Protein AF-A0A6M3LDW4-F1 (afdb_monomer_lite)

Secondary structure (DSSP, 8-state):
--EEE-TTT-BTTEEEEEETTSSEEEEEETTS-EEEEEE-SS-TTS--SS--EEEEEEESSHHHHHHHHHHHHHHHHHHHGGGS--

Foldseek 3Di:
DDKDWPPVPDDPFWTWIADPFQQWIWIQGNQQKIKIWGFPPDGPDDPPPDGPTDDIDIDHPNVVVVVVVVVVLVVCCVPCPPNDDD

Sequence (86 aa):
MNWIINKEKTQDHWLEIEDEDGWYLAVVKWDGCVNFNRLHNVPLPVTNDHPQLVDYIHYCDLDEEIER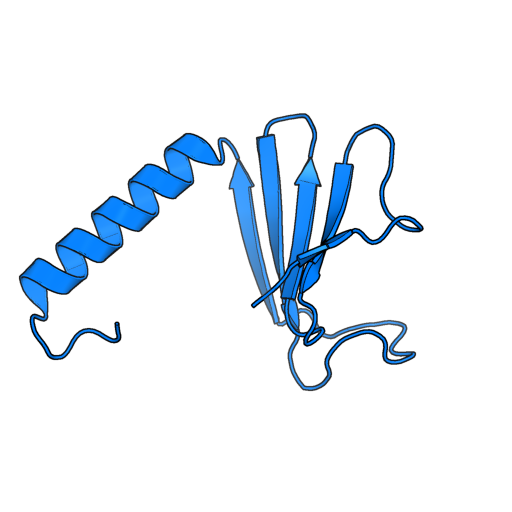LQLLRAKAKEFFGDDWPS

Radius of gyration: 15.38 Å; chains: 1; bounding box: 30×29×42 Å

Organism: NCBI:txid1070528

pLDDT: mean 86.64, std 11.84, range [49.16, 97.25]

Structure (mmCIF, N/CA/C/O backbone):
data_AF-A0A6M3LDW4-F1
#
_entry.id   AF-A0A6M3LDW4-F1
#
loop_
_atom_site.group_PDB
_atom_site.id
_atom_site.type_symbol
_atom_site.label_atom_id
_atom_site.label_alt_id
_atom_site.label_comp_id
_atom_site.label_asym_id
_atom_site.label_entity_id
_atom_site.label_seq_id
_atom_site.pdbx_PDB_ins_code
_atom_site.Cartn_x
_atom_site.Cartn_y
_atom_site.Cartn_z
_atom_site.occupancy
_atom_site.B_iso_or_equiv
_atom_site.auth_seq_id
_atom_site.auth_comp_id
_atom_site.auth_asym_id
_atom_site.auth_atom_id
_atom_site.pdbx_PDB_model_num
ATOM 1 N N . MET A 1 1 ? 5.842 -10.514 4.460 1.00 69.69 1 MET A N 1
ATOM 2 C CA . MET A 1 1 ? 5.371 -9.532 3.470 1.00 69.69 1 MET A CA 1
ATOM 3 C C . MET A 1 1 ? 6.437 -8.466 3.346 1.00 69.69 1 MET A C 1
ATOM 5 O O . MET A 1 1 ? 6.797 -7.870 4.357 1.00 69.69 1 MET A O 1
ATOM 9 N N . ASN A 1 2 ? 6.993 -8.320 2.149 1.00 88.75 2 ASN A N 1
ATOM 10 C CA . ASN A 1 2 ? 8.056 -7.376 1.833 1.00 88.75 2 ASN A CA 1
ATOM 11 C C . ASN A 1 2 ? 7.630 -6.550 0.612 1.00 88.75 2 ASN A C 1
ATOM 13 O O . ASN A 1 2 ? 6.914 -7.065 -0.245 1.00 88.75 2 ASN A O 1
ATOM 17 N N . TRP A 1 3 ? 8.056 -5.290 0.555 1.00 92.81 3 TRP A N 1
ATOM 18 C CA . TRP A 1 3 ? 7.756 -4.373 -0.546 1.00 92.81 3 TRP A CA 1
ATOM 19 C C . TRP A 1 3 ? 9.001 -4.164 -1.406 1.00 92.81 3 TRP A C 1
ATOM 21 O O . TRP A 1 3 ? 10.102 -3.968 -0.888 1.00 92.81 3 TRP A O 1
ATOM 31 N N . ILE A 1 4 ? 8.819 -4.184 -2.722 1.00 93.88 4 ILE A N 1
ATOM 32 C CA . ILE A 1 4 ? 9.868 -4.050 -3.728 1.00 93.88 4 ILE A CA 1
ATOM 33 C C . ILE A 1 4 ? 9.582 -2.797 -4.553 1.00 93.88 4 ILE A C 1
ATOM 35 O O . ILE A 1 4 ? 8.493 -2.621 -5.090 1.00 93.88 4 ILE A O 1
ATOM 39 N N . ILE A 1 5 ? 10.573 -1.913 -4.669 1.00 94.75 5 ILE A N 1
ATOM 40 C CA . ILE A 1 5 ? 10.454 -0.704 -5.491 1.00 94.75 5 ILE A CA 1
ATOM 41 C C . ILE A 1 5 ? 10.553 -1.081 -6.970 1.00 94.75 5 ILE A C 1
ATOM 43 O O . ILE A 1 5 ? 11.589 -1.593 -7.411 1.00 94.75 5 ILE A O 1
ATOM 47 N N . ASN A 1 6 ? 9.530 -0.736 -7.750 1.00 91.25 6 ASN A N 1
ATOM 48 C CA . ASN A 1 6 ? 9.578 -0.813 -9.201 1.00 91.25 6 ASN A CA 1
ATOM 49 C C . ASN A 1 6 ? 10.321 0.416 -9.756 1.00 91.25 6 ASN A C 1
ATOM 51 O O . ASN A 1 6 ? 9.745 1.483 -9.991 1.00 91.25 6 ASN A O 1
ATOM 55 N N . LYS A 1 7 ? 11.638 0.272 -9.949 1.00 90.88 7 LYS A N 1
ATOM 56 C CA . LYS A 1 7 ? 12.518 1.356 -10.421 1.00 90.88 7 LYS A CA 1
ATOM 57 C C . LYS A 1 7 ? 12.208 1.829 -11.842 1.00 90.88 7 LYS A C 1
ATOM 59 O O . LYS A 1 7 ? 12.573 2.948 -12.174 1.00 90.88 7 LYS A O 1
ATOM 64 N N . GLU A 1 8 ? 11.579 0.995 -12.668 1.00 89.44 8 GLU A N 1
ATOM 65 C CA . GLU A 1 8 ? 11.263 1.335 -14.061 1.00 89.44 8 GLU A CA 1
ATOM 66 C C . GLU A 1 8 ? 10.039 2.250 -14.169 1.00 89.44 8 GLU A C 1
ATOM 68 O O . GLU A 1 8 ? 9.956 3.061 -15.089 1.00 89.44 8 GLU A O 1
ATOM 73 N N . LYS A 1 9 ? 9.100 2.138 -13.222 1.00 87.94 9 LYS A N 1
ATOM 74 C CA . LYS A 1 9 ? 7.849 2.913 -13.215 1.00 87.94 9 LYS A CA 1
ATOM 75 C C . LYS A 1 9 ? 7.814 4.056 -12.199 1.00 87.94 9 LYS A C 1
ATOM 77 O O . LYS A 1 9 ? 6.973 4.953 -12.296 1.00 87.94 9 LYS A O 1
ATOM 82 N N . THR A 1 10 ? 8.739 4.045 -11.244 1.00 92.94 10 THR A N 1
ATOM 83 C CA . THR A 1 10 ? 8.986 5.166 -10.328 1.00 92.94 10 THR A CA 1
ATOM 84 C C . THR A 1 10 ? 9.421 6.412 -11.110 1.00 92.94 10 THR A C 1
ATOM 86 O O . THR A 1 10 ? 10.203 6.317 -12.053 1.00 92.94 10 THR A O 1
ATOM 89 N N . GLN A 1 11 ? 8.921 7.586 -10.715 1.00 92.81 11 GLN A N 1
ATOM 90 C CA . GLN A 1 11 ? 9.245 8.886 -11.319 1.00 92.81 11 GLN A CA 1
ATOM 91 C C . GLN A 1 11 ? 9.599 9.918 -10.236 1.00 92.81 11 GLN A C 1
ATOM 93 O O . GLN A 1 11 ? 9.435 9.658 -9.047 1.00 92.81 11 GLN A O 1
ATOM 98 N N . ASP A 1 12 ? 10.036 11.117 -10.633 1.00 91.50 12 ASP A N 1
ATOM 99 C CA . ASP A 1 12 ? 10.471 12.188 -9.715 1.00 91.50 12 ASP A CA 1
ATOM 100 C C . ASP A 1 12 ? 9.441 12.534 -8.621 1.00 91.50 12 ASP A C 1
ATOM 102 O O . ASP A 1 12 ? 9.801 12.953 -7.522 1.00 91.50 12 ASP A O 1
ATOM 106 N N . HIS A 1 13 ? 8.152 12.350 -8.917 1.00 93.62 13 HIS A N 1
ATOM 107 C CA . HIS A 1 13 ? 7.035 12.745 -8.058 1.00 93.62 13 HIS A CA 1
ATOM 108 C C . HIS A 1 13 ? 6.194 11.572 -7.537 1.00 93.62 13 HIS A C 1
ATOM 110 O O . HIS A 1 13 ? 5.201 11.798 -6.840 1.00 93.62 13 HIS A O 1
ATOM 116 N N . TRP A 1 14 ? 6.560 10.327 -7.844 1.00 95.19 14 TRP A N 1
ATOM 117 C CA . TRP A 1 14 ? 5.888 9.163 -7.274 1.00 95.19 14 TRP A CA 1
ATOM 118 C C . TRP A 1 14 ? 6.787 7.930 -7.208 1.00 95.19 14 TRP A C 1
ATOM 120 O O . TRP A 1 14 ? 7.620 7.687 -8.075 1.00 95.19 14 TRP A O 1
ATOM 130 N N . LEU A 1 15 ? 6.544 7.106 -6.198 1.00 95.31 15 LEU A N 1
ATOM 131 C CA . LEU A 1 15 ? 7.174 5.820 -5.959 1.00 95.31 15 LEU A CA 1
ATOM 132 C C . LEU A 1 15 ? 6.176 4.706 -6.276 1.00 95.31 15 LEU A C 1
ATOM 134 O O . LEU A 1 15 ? 5.123 4.642 -5.645 1.00 95.31 15 LEU A O 1
ATOM 138 N N . GLU A 1 16 ? 6.513 3.825 -7.218 1.00 94.50 16 GLU A N 1
ATOM 139 C CA . GLU A 1 16 ? 5.740 2.605 -7.471 1.00 94.50 16 GLU A CA 1
ATOM 140 C C . GLU A 1 16 ? 6.387 1.435 -6.721 1.00 94.50 16 GLU A C 1
ATOM 142 O O . GLU A 1 16 ? 7.576 1.153 -6.899 1.00 94.50 16 GLU A O 1
ATOM 147 N N . ILE A 1 17 ? 5.618 0.785 -5.846 1.00 94.25 17 ILE A N 1
ATOM 148 C CA . ILE A 1 17 ? 6.053 -0.354 -5.034 1.00 94.25 17 ILE A CA 1
ATOM 149 C C . ILE A 1 17 ? 5.077 -1.517 -5.175 1.00 94.25 17 ILE A C 1
ATOM 151 O O . ILE A 1 17 ? 3.865 -1.336 -5.131 1.00 94.25 17 ILE A O 1
ATOM 155 N N . GLU A 1 18 ? 5.614 -2.718 -5.301 1.00 92.88 18 GLU A N 1
ATOM 156 C CA . GLU A 1 18 ? 4.869 -3.969 -5.444 1.00 92.88 18 GLU A CA 1
ATOM 157 C C . GLU A 1 18 ? 5.204 -4.869 -4.255 1.00 92.88 18 GLU A C 1
ATOM 159 O O . GLU A 1 18 ? 6.312 -4.795 -3.714 1.00 92.88 18 GLU A O 1
ATOM 164 N N . ASP A 1 19 ? 4.268 -5.693 -3.799 1.00 91.88 19 ASP A N 1
ATOM 165 C CA . ASP A 1 19 ? 4.618 -6.732 -2.837 1.00 91.88 19 ASP A CA 1
ATOM 166 C C . ASP A 1 19 ? 5.395 -7.858 -3.531 1.00 91.88 19 ASP A C 1
ATOM 168 O O . ASP A 1 19 ? 5.278 -8.092 -4.732 1.00 91.88 19 ASP A O 1
ATOM 172 N N . GLU A 1 20 ? 6.213 -8.571 -2.763 1.00 90.12 20 GLU A N 1
ATOM 173 C CA . GLU A 1 20 ? 7.024 -9.682 -3.281 1.00 90.12 20 GLU A CA 1
ATOM 174 C C . GLU A 1 20 ? 6.185 -10.795 -3.934 1.00 90.12 20 GLU A C 1
ATOM 176 O O . GLU A 1 20 ? 6.651 -11.455 -4.862 1.00 90.12 20 GLU A O 1
ATOM 181 N N . ASP A 1 21 ? 4.940 -10.965 -3.484 1.00 88.81 21 ASP A N 1
ATOM 182 C CA . ASP A 1 21 ? 4.012 -11.967 -4.007 1.00 88.81 21 ASP A CA 1
ATOM 183 C C . ASP A 1 21 ? 3.235 -11.477 -5.252 1.00 88.81 21 ASP A C 1
ATOM 185 O O . ASP A 1 21 ? 2.515 -12.263 -5.872 1.00 88.81 21 ASP A O 1
ATOM 189 N N . GLY A 1 22 ? 3.371 -10.197 -5.626 1.00 87.94 22 GLY A N 1
ATOM 190 C CA . GLY A 1 22 ? 2.788 -9.575 -6.817 1.00 87.94 22 GLY A CA 1
ATOM 191 C C . GLY A 1 22 ? 1.274 -9.334 -6.772 1.00 87.94 22 GLY A C 1
ATOM 192 O O . GLY A 1 22 ? 0.670 -9.052 -7.808 1.00 87.94 22 GLY A O 1
ATOM 193 N N . TRP A 1 23 ? 0.625 -9.463 -5.617 1.00 89.44 23 TRP A N 1
ATOM 194 C CA . TRP A 1 23 ? -0.823 -9.280 -5.457 1.00 89.44 23 TRP A CA 1
ATOM 195 C C . TRP A 1 23 ? -1.236 -7.855 -5.107 1.00 89.44 23 TRP A C 1
ATOM 197 O O . TRP A 1 23 ? -2.410 -7.502 -5.261 1.00 89.44 23 TRP A O 1
ATOM 207 N N . TYR A 1 24 ? -0.295 -7.041 -4.646 1.00 91.50 24 TYR A N 1
ATOM 208 C CA . TYR A 1 24 ? -0.523 -5.676 -4.223 1.00 91.50 24 TYR A CA 1
ATOM 209 C C . TYR A 1 24 ? 0.464 -4.731 -4.892 1.00 91.50 24 TYR A C 1
ATOM 211 O O . TYR A 1 24 ? 1.652 -5.005 -5.038 1.00 91.50 24 TYR A O 1
ATOM 219 N N . LEU A 1 25 ? -0.050 -3.565 -5.254 1.00 91.69 25 LEU A N 1
ATOM 220 C CA . LEU A 1 25 ? 0.720 -2.479 -5.830 1.00 91.69 25 LEU A CA 1
ATOM 221 C C . LEU A 1 25 ? 0.303 -1.181 -5.155 1.00 91.69 25 LEU A C 1
ATOM 223 O O . LEU A 1 25 ? -0.889 -0.892 -5.054 1.00 91.69 25 LEU A O 1
ATOM 227 N N . ALA A 1 26 ? 1.266 -0.362 -4.756 1.00 93.06 26 ALA A N 1
ATOM 228 C CA . ALA A 1 26 ? 1.006 0.987 -4.296 1.00 93.06 26 ALA A CA 1
ATOM 229 C C . ALA A 1 26 ? 1.793 2.016 -5.108 1.00 93.06 26 ALA A C 1
ATOM 231 O O . ALA A 1 26 ? 2.965 1.822 -5.424 1.00 93.06 26 ALA A O 1
ATOM 232 N N . VAL A 1 27 ? 1.144 3.139 -5.409 1.00 94.31 27 VAL A N 1
ATOM 233 C CA . VAL A 1 27 ? 1.816 4.344 -5.903 1.00 94.31 27 VAL A CA 1
ATOM 234 C C . VAL A 1 27 ? 1.746 5.395 -4.809 1.00 94.31 27 VAL A C 1
ATOM 236 O O . VAL A 1 27 ? 0.660 5.879 -4.492 1.00 94.31 27 VAL A O 1
ATOM 239 N N . VAL A 1 28 ? 2.898 5.735 -4.238 1.00 94.31 28 VAL A N 1
ATOM 240 C CA . VAL A 1 28 ? 3.050 6.774 -3.214 1.00 94.31 28 VAL A CA 1
ATO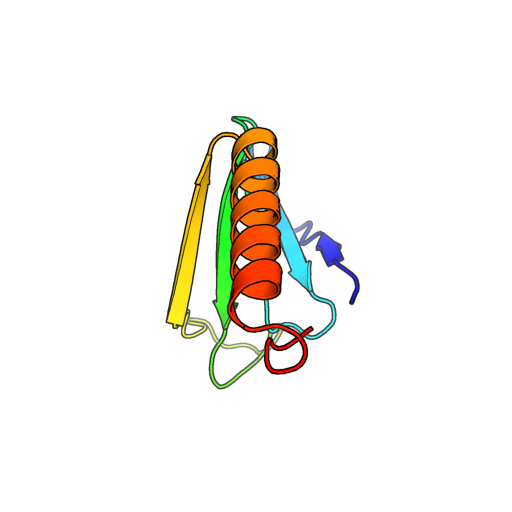M 241 C C . VAL A 1 28 ? 3.522 8.051 -3.893 1.00 94.31 28 VAL A C 1
ATOM 243 O O . VAL A 1 28 ? 4.589 8.079 -4.498 1.00 94.31 28 VAL A O 1
ATOM 246 N N . LYS A 1 29 ? 2.730 9.113 -3.824 1.00 93.88 29 LYS A N 1
ATOM 247 C CA . LYS A 1 29 ? 3.032 10.405 -4.439 1.00 93.88 29 LYS A CA 1
ATOM 248 C C . LYS A 1 29 ? 3.723 11.335 -3.444 1.00 93.88 29 LYS A C 1
ATOM 250 O O . LYS A 1 29 ? 3.530 11.234 -2.235 1.00 93.88 29 LYS A O 1
ATOM 255 N N . TRP A 1 30 ? 4.517 12.267 -3.966 1.00 92.75 30 TRP A N 1
ATOM 256 C CA . TRP A 1 30 ? 5.268 13.249 -3.171 1.00 92.75 30 TRP A CA 1
ATOM 257 C C . TRP A 1 30 ? 4.389 14.171 -2.307 1.00 92.75 30 TRP A C 1
ATOM 259 O O . TRP A 1 30 ? 4.873 14.737 -1.331 1.00 92.75 30 TRP A O 1
ATOM 269 N N . ASP A 1 31 ? 3.115 14.322 -2.667 1.00 89.88 31 ASP A N 1
ATOM 270 C CA . ASP A 1 31 ? 2.114 15.123 -1.959 1.00 89.88 31 ASP A CA 1
ATOM 271 C C . ASP A 1 31 ? 1.442 14.366 -0.796 1.00 89.88 31 ASP A C 1
ATOM 273 O O . ASP A 1 31 ? 0.501 14.872 -0.190 1.00 89.88 31 ASP A O 1
ATOM 277 N N . GLY A 1 32 ? 1.924 13.162 -0.467 1.00 86.94 32 GLY A N 1
ATOM 278 C CA . GLY A 1 32 ? 1.396 12.341 0.624 1.00 86.94 32 GLY A CA 1
ATOM 279 C C . GLY A 1 32 ? 0.171 11.510 0.242 1.00 86.94 32 GLY A C 1
ATOM 280 O O . GLY A 1 32 ? -0.405 10.852 1.109 1.00 86.94 32 GLY A O 1
ATOM 281 N N . CYS A 1 33 ? -0.232 11.511 -1.032 1.00 92.69 33 CYS A N 1
ATOM 282 C CA . CYS A 1 33 ? -1.306 10.654 -1.513 1.00 92.69 33 CYS A CA 1
ATOM 283 C C . CYS A 1 33 ? -0.807 9.259 -1.912 1.00 92.69 33 CYS A C 1
ATOM 285 O O . CYS A 1 33 ? 0.257 9.094 -2.508 1.00 92.69 33 CYS A O 1
ATOM 287 N N . VAL A 1 34 ? -1.620 8.243 -1.638 1.00 94.81 34 VAL A N 1
ATOM 288 C CA . VAL A 1 34 ? -1.359 6.840 -1.949 1.00 94.81 34 VAL A CA 1
ATOM 289 C C . VAL A 1 34 ? -2.506 6.269 -2.768 1.00 94.81 34 VAL A C 1
ATOM 291 O O . VAL A 1 34 ? -3.681 6.423 -2.443 1.00 94.81 34 VAL A O 1
ATOM 294 N N . ASN A 1 35 ? -2.143 5.576 -3.839 1.00 93.25 35 ASN A N 1
ATOM 295 C CA . ASN A 1 35 ? -3.027 4.697 -4.585 1.00 93.25 35 ASN A CA 1
ATOM 296 C C . ASN A 1 35 ? -2.672 3.260 -4.221 1.00 93.25 35 ASN A C 1
ATOM 298 O O . ASN A 1 35 ? -1.638 2.779 -4.675 1.00 93.25 35 ASN A O 1
ATOM 302 N N . PHE A 1 36 ? -3.497 2.592 -3.422 1.00 92.81 36 PHE A N 1
ATOM 303 C CA . PHE A 1 36 ? -3.303 1.195 -3.047 1.00 92.81 36 PHE A CA 1
ATOM 304 C C . PHE A 1 36 ? -4.203 0.299 -3.893 1.00 92.81 36 PHE A C 1
ATOM 306 O O . PHE A 1 36 ? -5.417 0.495 -3.942 1.00 92.81 36 PHE A O 1
ATOM 313 N N . ASN A 1 37 ? -3.607 -0.677 -4.565 1.00 89.94 37 ASN A N 1
ATOM 314 C CA . ASN A 1 37 ? -4.279 -1.559 -5.501 1.00 89.94 37 ASN A CA 1
ATOM 315 C C . ASN A 1 37 ? -4.089 -3.016 -5.096 1.00 89.94 37 ASN A C 1
ATOM 317 O O . ASN A 1 37 ? -2.978 -3.437 -4.768 1.00 89.94 37 ASN A O 1
ATOM 321 N N . ARG A 1 38 ? -5.162 -3.796 -5.213 1.00 88.88 38 ARG A N 1
ATOM 322 C CA . ARG A 1 38 ? -5.125 -5.254 -5.116 1.00 88.88 38 ARG A CA 1
ATOM 323 C C . ARG A 1 38 ? -5.474 -5.871 -6.465 1.00 88.88 38 ARG A C 1
ATOM 325 O O . ARG A 1 38 ? -6.508 -5.557 -7.063 1.00 88.88 38 ARG A O 1
ATOM 332 N N . LEU A 1 39 ? -4.616 -6.772 -6.926 1.00 84.12 39 LEU A N 1
ATOM 333 C CA . LEU A 1 39 ? -4.845 -7.554 -8.131 1.00 84.12 39 LEU A CA 1
ATOM 334 C C . LEU A 1 39 ? -5.785 -8.727 -7.843 1.00 84.12 39 LEU A C 1
ATOM 336 O O . LEU A 1 39 ? -5.788 -9.306 -6.754 1.00 84.12 39 LEU A O 1
ATOM 340 N N . HIS A 1 40 ? -6.564 -9.105 -8.852 1.00 74.38 40 HIS A N 1
ATOM 341 C CA . HIS A 1 40 ? -7.411 -10.292 -8.821 1.00 74.38 40 HIS A CA 1
ATOM 342 C C . HIS A 1 40 ? -6.997 -11.277 -9.921 1.00 74.38 40 HIS A C 1
ATOM 344 O O . HIS A 1 40 ? -6.521 -10.881 -10.985 1.00 74.38 40 HIS A O 1
ATOM 350 N N . ASN A 1 41 ? -7.212 -12.572 -9.673 1.00 77.50 41 ASN A N 1
ATOM 351 C CA . ASN A 1 41 ? -6.871 -13.718 -10.530 1.00 77.50 41 ASN A CA 1
ATOM 352 C C . ASN A 1 41 ? -5.373 -13.998 -10.749 1.00 77.50 41 ASN A C 1
ATOM 354 O O . ASN A 1 41 ? -4.991 -15.167 -10.725 1.00 77.50 41 ASN A O 1
ATOM 358 N N . VAL A 1 42 ? -4.541 -12.982 -11.002 1.00 76.88 42 VAL A N 1
ATOM 359 C CA . VAL A 1 42 ? -3.141 -13.163 -11.429 1.00 76.88 42 VAL A CA 1
ATOM 360 C C . VAL A 1 42 ? -2.224 -12.122 -10.763 1.00 76.88 42 VAL A C 1
ATOM 362 O O . VAL A 1 42 ? -2.527 -10.932 -10.879 1.00 76.88 42 VAL A O 1
ATOM 365 N N . PRO A 1 43 ? -1.112 -12.530 -10.115 1.00 80.00 43 PRO A N 1
ATOM 366 C CA . PRO A 1 43 ? -0.130 -11.605 -9.551 1.00 80.00 43 PRO A CA 1
ATOM 367 C C . PRO A 1 43 ? 0.827 -11.041 -10.618 1.00 80.00 43 PRO A C 1
ATOM 369 O O . PRO A 1 43 ? 0.963 -11.585 -11.714 1.00 80.00 43 PRO A O 1
ATOM 372 N N . LEU A 1 44 ? 1.529 -9.956 -10.299 1.00 75.62 44 LEU A N 1
ATOM 373 C CA . LEU A 1 44 ? 2.707 -9.476 -11.028 1.00 75.62 44 LEU A CA 1
ATOM 374 C C . LEU A 1 44 ? 3.898 -10.446 -10.834 1.00 75.62 44 LEU A C 1
ATOM 376 O O . LEU A 1 44 ? 3.927 -11.173 -9.843 1.00 75.62 44 LEU A O 1
ATOM 380 N N . PRO A 1 45 ? 4.894 -10.498 -11.743 1.00 64.19 45 PRO A N 1
ATOM 381 C CA . PRO A 1 45 ? 5.032 -9.781 -13.007 1.00 64.19 45 PRO A CA 1
ATOM 382 C C . PRO A 1 45 ? 4.642 -10.695 -14.180 1.00 64.19 45 PRO A C 1
ATOM 384 O O . PRO A 1 45 ? 5.483 -11.140 -14.960 1.00 64.19 45 PRO A O 1
ATOM 387 N N . VAL A 1 46 ? 3.365 -11.050 -14.311 1.00 56.62 46 VAL A N 1
ATOM 388 C CA . VAL A 1 46 ? 2.907 -11.744 -15.523 1.00 56.62 46 VAL A CA 1
ATOM 389 C C . VAL A 1 46 ? 2.755 -10.699 -16.632 1.00 56.62 46 VAL A C 1
ATOM 391 O O . VAL A 1 46 ? 2.388 -9.562 -16.348 1.00 56.62 46 VAL A O 1
ATOM 394 N N . THR A 1 47 ? 3.020 -11.077 -17.888 1.00 54.94 47 THR A N 1
ATOM 395 C CA . THR A 1 47 ? 2.862 -10.294 -19.139 1.00 54.94 47 THR A CA 1
ATOM 396 C C . THR A 1 47 ? 1.414 -9.861 -19.417 1.00 54.94 47 THR A C 1
ATOM 398 O O . THR A 1 47 ? 0.956 -9.833 -20.557 1.00 54.94 47 THR A O 1
ATOM 401 N 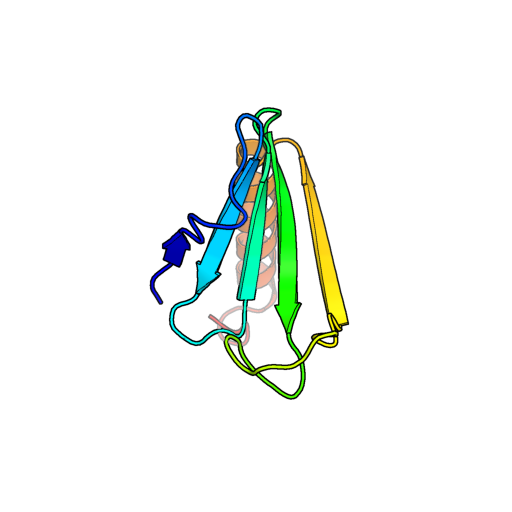N . ASN A 1 48 ? 0.630 -9.653 -18.371 1.00 49.16 48 ASN A N 1
ATOM 402 C CA . ASN A 1 48 ? -0.713 -9.165 -18.454 1.00 49.16 48 ASN A CA 1
ATOM 403 C C . ASN A 1 48 ? -0.613 -7.662 -18.704 1.00 49.16 48 ASN A C 1
ATOM 405 O O . ASN A 1 48 ? -0.400 -6.889 -17.776 1.00 49.16 48 ASN A O 1
ATOM 409 N N . ASP A 1 49 ? -0.760 -7.260 -19.965 1.00 53.59 49 ASP A N 1
ATOM 410 C CA . ASP A 1 49 ? -0.795 -5.848 -20.361 1.00 53.59 49 ASP A CA 1
ATOM 411 C C . ASP A 1 49 ? -1.918 -5.075 -19.631 1.00 53.59 49 ASP A C 1
ATOM 413 O O . ASP A 1 49 ? -1.893 -3.845 -19.555 1.00 53.59 49 ASP A O 1
ATOM 417 N N . HIS A 1 50 ? -2.888 -5.798 -19.047 1.00 57.41 50 HIS A N 1
ATOM 418 C CA . HIS A 1 50 ? -4.028 -5.261 -18.309 1.00 57.41 50 HIS A CA 1
ATOM 419 C C . HIS A 1 50 ? -4.329 -6.082 -17.035 1.00 57.41 50 HIS A C 1
ATOM 421 O O . HIS A 1 50 ? -5.300 -6.850 -17.012 1.00 57.41 50 HIS A O 1
ATOM 427 N N . PRO A 1 51 ? -3.537 -5.948 -15.948 1.00 63.12 51 PRO A N 1
ATOM 428 C CA . PRO A 1 51 ? -3.897 -6.543 -14.665 1.00 63.12 51 PRO A CA 1
ATOM 429 C C . PRO A 1 51 ? -5.293 -6.059 -14.263 1.00 63.12 51 PRO A C 1
ATOM 431 O O . PRO A 1 51 ? -5.571 -4.859 -14.260 1.00 63.12 51 PRO A O 1
ATOM 434 N N . GLN A 1 52 ? -6.195 -6.994 -13.961 1.00 63.94 52 GLN A N 1
ATOM 435 C CA . GLN A 1 52 ? -7.533 -6.646 -13.494 1.00 63.94 52 GLN A CA 1
ATOM 436 C C . GLN A 1 52 ? -7.418 -6.148 -12.053 1.00 63.94 52 GLN A C 1
ATOM 438 O O . GLN A 1 52 ? -7.388 -6.932 -11.104 1.00 63.94 52 GLN A O 1
ATOM 443 N N . LEU A 1 53 ? -7.300 -4.828 -11.921 1.00 63.66 53 LEU A N 1
ATOM 444 C CA . LEU A 1 53 ? -7.423 -4.112 -10.661 1.00 63.66 53 LEU A CA 1
ATOM 445 C C . LEU A 1 53 ? -8.887 -4.188 -10.236 1.00 63.66 53 LEU A C 1
ATOM 447 O O . LEU A 1 53 ? -9.761 -3.693 -10.949 1.00 63.66 53 LEU A O 1
ATOM 451 N N . VAL A 1 54 ? -9.158 -4.856 -9.119 1.00 65.94 54 VAL A N 1
ATOM 452 C CA . VAL A 1 54 ? -10.532 -5.009 -8.617 1.00 65.94 54 VAL A CA 1
ATOM 453 C C . VAL A 1 54 ? -10.778 -4.072 -7.449 1.00 65.94 54 VAL A C 1
ATOM 455 O O . VAL A 1 54 ? -11.807 -3.401 -7.429 1.00 65.94 54 VAL A O 1
ATOM 458 N N . ASP A 1 55 ? -9.801 -3.949 -6.550 1.00 75.25 55 ASP A N 1
ATOM 459 C CA . ASP A 1 55 ? -9.908 -3.065 -5.398 1.00 75.25 55 ASP A CA 1
ATOM 46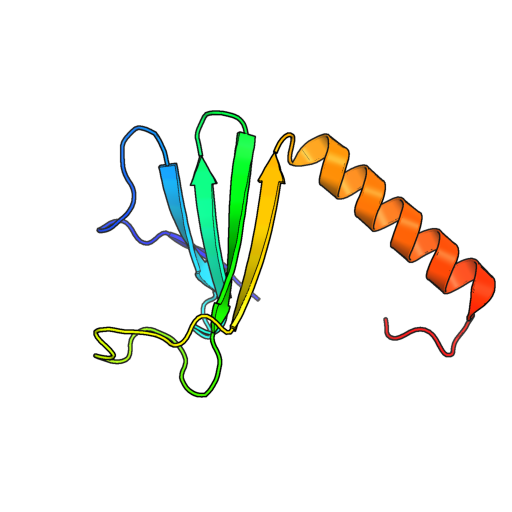0 C C . ASP A 1 55 ? -8.849 -1.968 -5.487 1.00 75.25 55 ASP A C 1
ATOM 462 O O . ASP A 1 55 ? -7.644 -2.232 -5.562 1.00 75.25 55 ASP A O 1
ATOM 466 N N . TYR A 1 56 ? -9.333 -0.730 -5.481 1.00 82.19 56 TYR A N 1
ATOM 467 C CA . TYR A 1 56 ? -8.541 0.488 -5.478 1.00 82.19 56 TYR A CA 1
ATOM 468 C C . TYR A 1 56 ? -8.959 1.323 -4.281 1.00 82.19 56 TYR A C 1
ATOM 470 O O . TYR A 1 56 ? -10.148 1.604 -4.104 1.00 82.19 56 TYR A O 1
ATOM 478 N N . ILE A 1 57 ? -7.982 1.752 -3.489 1.00 87.69 57 ILE A N 1
ATOM 479 C CA . ILE A 1 57 ? -8.217 2.742 -2.453 1.00 87.69 57 ILE A CA 1
ATOM 480 C C . ILE A 1 57 ? -7.263 3.911 -2.632 1.00 87.69 57 ILE A C 1
ATOM 482 O O . ILE A 1 57 ? -6.052 3.744 -2.797 1.00 87.69 57 ILE A O 1
ATOM 486 N N . HIS A 1 58 ? -7.847 5.103 -2.614 1.00 91.25 58 HIS A N 1
ATOM 487 C CA . HIS A 1 58 ? -7.130 6.359 -2.629 1.00 91.25 58 HIS A CA 1
ATOM 488 C C . HIS A 1 58 ? -7.148 6.968 -1.240 1.00 91.25 58 HIS A C 1
ATOM 490 O O . HIS A 1 58 ? -8.221 7.206 -0.685 1.00 91.25 58 HIS A O 1
ATOM 496 N N . TYR A 1 59 ? -5.967 7.274 -0.730 1.00 90.88 59 TYR A N 1
ATOM 497 C CA . TYR A 1 59 ? -5.804 8.019 0.505 1.00 90.88 59 TYR A CA 1
ATOM 498 C C . TYR A 1 59 ? -4.900 9.214 0.242 1.00 90.88 59 TYR A C 1
ATOM 500 O O . TYR A 1 59 ? -3.983 9.135 -0.571 1.00 90.88 59 TYR A O 1
ATOM 508 N N . CYS A 1 60 ? -5.148 10.312 0.936 1.00 91.56 60 CYS A N 1
ATOM 509 C CA . CYS A 1 60 ? -4.225 11.433 1.052 1.00 91.56 60 CYS A CA 1
ATOM 510 C C . CYS A 1 60 ? -4.075 11.738 2.534 1.00 91.56 60 CYS A C 1
ATOM 512 O O . CYS A 1 60 ? -4.986 11.430 3.298 1.00 91.56 60 CYS A O 1
ATOM 514 N N . ASP A 1 61 ? -2.939 12.322 2.911 1.00 90.69 61 ASP A N 1
ATOM 515 C CA . ASP A 1 61 ? -2.524 12.405 4.314 1.00 90.69 61 ASP A CA 1
ATOM 516 C C . ASP A 1 61 ? -2.401 11.001 4.934 1.00 90.69 61 ASP A C 1
ATOM 518 O O . ASP A 1 61 ? -3.214 10.548 5.740 1.00 90.69 61 ASP A O 1
ATOM 522 N N . LEU A 1 62 ? -1.395 10.260 4.454 1.00 88.56 62 LEU A N 1
ATOM 523 C CA . LEU A 1 62 ? -1.183 8.862 4.826 1.00 88.56 62 LEU A CA 1
ATOM 524 C C . LEU A 1 62 ? -1.093 8.664 6.346 1.00 88.56 62 LEU A C 1
ATOM 526 O O . LEU A 1 62 ? -1.596 7.661 6.848 1.00 88.56 62 LEU A O 1
ATOM 530 N N . ASP A 1 63 ? -0.486 9.604 7.069 1.00 90.88 63 ASP A N 1
ATOM 531 C CA . ASP A 1 63 ? -0.329 9.508 8.520 1.00 90.88 63 ASP A CA 1
ATOM 532 C C . ASP A 1 63 ? -1.678 9.645 9.240 1.00 90.88 63 ASP A C 1
ATOM 534 O O . ASP A 1 63 ? -2.002 8.813 10.095 1.00 90.88 63 ASP A O 1
ATOM 538 N N . GLU A 1 64 ? -2.503 10.629 8.859 1.00 92.38 64 GLU A N 1
ATOM 539 C CA . GLU A 1 64 ? -3.849 10.786 9.424 1.00 92.38 64 GLU A CA 1
ATOM 540 C C . GLU A 1 64 ? -4.726 9.561 9.119 1.00 92.38 64 GLU A C 1
ATOM 542 O O . GLU A 1 64 ? -5.460 9.064 9.980 1.00 92.38 64 GLU A O 1
ATOM 547 N N . GLU A 1 65 ? -4.636 9.023 7.903 1.00 92.69 65 GLU A N 1
ATOM 548 C CA . GLU A 1 65 ? -5.431 7.862 7.523 1.00 92.69 65 GLU A CA 1
ATOM 549 C C . GLU A 1 65 ? -4.977 6.581 8.241 1.00 92.69 65 GLU A C 1
ATOM 551 O O . GLU A 1 65 ? -5.815 5.780 8.663 1.00 92.69 65 GLU A O 1
ATOM 556 N N . ILE A 1 66 ? -3.670 6.402 8.470 1.00 93.44 66 ILE A N 1
ATOM 557 C CA . ILE A 1 66 ? -3.151 5.315 9.312 1.00 93.44 66 ILE A CA 1
ATOM 558 C C . ILE A 1 66 ? -3.761 5.397 10.716 1.00 93.44 66 ILE A C 1
ATOM 560 O O . ILE A 1 66 ? -4.230 4.377 11.232 1.00 93.44 66 ILE A O 1
ATOM 564 N N . GLU A 1 67 ? -3.798 6.585 11.325 1.00 96.44 67 GLU A N 1
ATOM 565 C CA . GLU A 1 67 ? -4.397 6.780 12.648 1.00 96.44 67 GLU A CA 1
ATOM 566 C C . GLU A 1 67 ? -5.891 6.420 12.644 1.00 96.44 67 GLU A C 1
ATOM 568 O O . GLU A 1 67 ? -6.350 5.630 13.478 1.00 96.44 67 GLU A O 1
ATOM 573 N N . ARG A 1 68 ? -6.652 6.914 11.660 1.00 95.44 68 ARG A N 1
ATOM 574 C CA . ARG A 1 68 ? -8.085 6.606 11.510 1.00 95.44 68 ARG A CA 1
ATOM 575 C C . ARG A 1 68 ? -8.343 5.107 11.365 1.00 95.44 68 ARG A C 1
ATOM 577 O O . ARG A 1 68 ? -9.203 4.568 12.065 1.00 95.44 68 ARG A O 1
ATOM 584 N N . LEU A 1 69 ? -7.595 4.412 10.506 1.00 94.88 69 LEU A N 1
ATOM 585 C CA . LEU A 1 69 ? -7.753 2.970 10.286 1.00 94.88 69 LEU A CA 1
ATOM 586 C C . LEU A 1 69 ? -7.394 2.157 11.538 1.00 94.88 69 LEU A C 1
ATOM 588 O O . LEU A 1 69 ? -8.077 1.181 11.865 1.00 94.88 69 LEU A O 1
ATOM 592 N N . GLN A 1 70 ? -6.364 2.566 12.283 1.00 96.00 70 GLN A N 1
ATOM 593 C CA . GLN A 1 70 ? -6.005 1.933 13.553 1.00 96.00 70 GLN A CA 1
ATOM 594 C C . GLN A 1 70 ? -7.094 2.117 14.619 1.00 96.00 70 GLN A C 1
ATOM 596 O O . GLN A 1 70 ? -7.439 1.151 15.307 1.00 96.00 70 GLN A O 1
ATOM 601 N N . LEU A 1 71 ? -7.680 3.314 14.728 1.00 97.25 71 LEU A N 1
ATOM 602 C CA . LEU A 1 71 ? -8.797 3.590 15.637 1.00 97.25 71 LEU A CA 1
ATOM 603 C C . LEU A 1 71 ? -10.050 2.785 15.266 1.00 97.25 71 LEU A C 1
ATOM 605 O O . LEU A 1 71 ? -10.689 2.201 16.144 1.00 97.25 71 LEU A O 1
ATOM 609 N N . LEU A 1 72 ? -10.373 2.687 13.973 1.00 95.75 72 LEU A N 1
ATOM 610 C CA . LEU A 1 72 ? -11.473 1.849 13.486 1.00 95.75 72 LEU A CA 1
ATOM 611 C C . LEU A 1 72 ? -11.250 0.374 13.837 1.00 95.75 72 LEU A C 1
ATOM 613 O O . LEU A 1 72 ? -12.157 -0.272 14.365 1.00 95.75 72 LEU A O 1
ATOM 617 N N . ARG A 1 73 ? -10.033 -0.148 13.635 1.00 94.81 73 ARG A N 1
ATOM 618 C CA . ARG A 1 73 ? -9.668 -1.512 14.048 1.00 94.81 73 ARG A CA 1
ATOM 619 C C . ARG A 1 73 ? -9.830 -1.706 15.556 1.00 94.81 73 ARG A C 1
ATOM 621 O O . ARG A 1 73 ? -10.324 -2.748 15.978 1.00 94.81 73 ARG A O 1
ATOM 628 N N . ALA A 1 74 ? -9.427 -0.731 16.372 1.00 95.25 74 ALA A N 1
ATOM 629 C CA . ALA A 1 74 ? -9.587 -0.803 17.823 1.00 95.25 74 ALA A CA 1
ATOM 630 C C . ALA A 1 74 ? -11.068 -0.872 18.230 1.00 95.25 74 ALA A C 1
ATOM 632 O O . ALA A 1 74 ? -11.429 -1.704 19.060 1.00 95.25 74 ALA A O 1
ATOM 633 N N . LYS A 1 75 ? -11.937 -0.072 17.599 1.00 97.12 75 LYS A N 1
ATOM 634 C CA . LYS A 1 75 ? -13.389 -0.115 17.835 1.00 97.12 75 LYS A CA 1
ATOM 635 C C . LYS A 1 75 ? -14.039 -1.414 17.375 1.00 97.12 75 LYS A C 1
ATOM 637 O O . LYS A 1 75 ? -14.893 -1.937 18.084 1.00 97.12 75 LYS A O 1
ATOM 642 N N . ALA A 1 76 ? -13.605 -1.967 16.245 1.00 95.81 76 ALA A N 1
ATOM 643 C CA . ALA A 1 76 ? -14.062 -3.277 15.799 1.00 95.81 76 ALA A CA 1
ATOM 644 C C . ALA A 1 76 ? -13.694 -4.369 16.817 1.00 95.81 76 ALA A C 1
ATOM 646 O O . ALA A 1 76 ? -14.552 -5.150 17.213 1.00 95.81 76 ALA A O 1
ATOM 647 N N . LYS A 1 77 ? -12.454 -4.369 17.323 1.00 94.94 77 LYS A N 1
ATOM 648 C CA . LYS A 1 77 ? -12.019 -5.305 18.372 1.00 94.94 77 LYS A CA 1
ATOM 649 C C . LYS A 1 77 ? -12.776 -5.130 19.688 1.00 94.94 77 LYS A C 1
ATOM 651 O O . LYS A 1 77 ? -13.132 -6.123 20.307 1.00 94.94 77 LYS A O 1
ATOM 656 N N . GLU A 1 78 ? -13.036 -3.892 20.111 1.00 96.19 78 GLU A N 1
ATOM 657 C CA .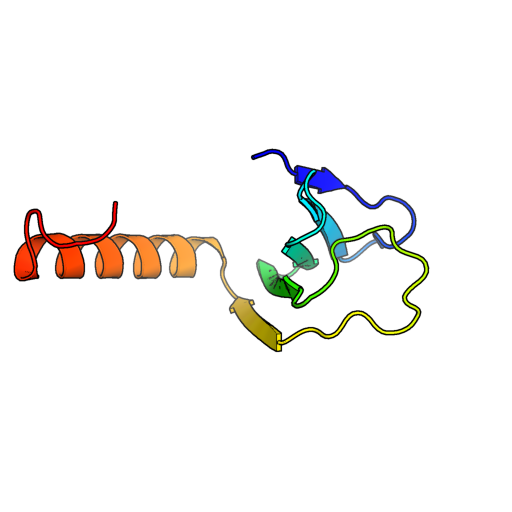 GLU A 1 78 ? -13.830 -3.602 21.316 1.00 96.19 78 GLU A CA 1
ATOM 658 C C . GLU A 1 78 ? -15.247 -4.187 21.211 1.00 96.19 78 GLU A C 1
ATOM 660 O O . GLU A 1 78 ? -15.765 -4.724 22.186 1.00 96.19 78 GLU A O 1
ATOM 665 N N . PHE A 1 79 ? -15.861 -4.104 20.029 1.00 96.81 79 PHE A N 1
ATOM 666 C CA . PHE A 1 79 ? -17.234 -4.549 19.807 1.00 96.81 79 PHE A CA 1
ATOM 667 C C . PHE A 1 79 ? -17.358 -6.059 19.549 1.00 96.81 79 PHE A C 1
ATOM 669 O O . PHE A 1 79 ? -18.227 -6.707 20.126 1.00 96.81 79 PHE A O 1
ATOM 676 N N . PHE A 1 80 ? -16.512 -6.616 18.679 1.00 95.94 80 PHE A N 1
ATOM 677 C CA . PHE A 1 80 ? -16.590 -8.017 18.247 1.00 95.94 80 PHE A CA 1
ATOM 678 C C . PHE A 1 80 ? -15.749 -8.975 19.109 1.00 95.94 80 PHE A C 1
ATOM 680 O O . PHE A 1 80 ? -15.941 -10.184 19.026 1.00 95.94 80 PHE A O 1
ATOM 687 N N . GLY A 1 81 ? -14.830 -8.472 19.941 1.00 93.12 81 GLY A N 1
ATOM 688 C CA . GLY A 1 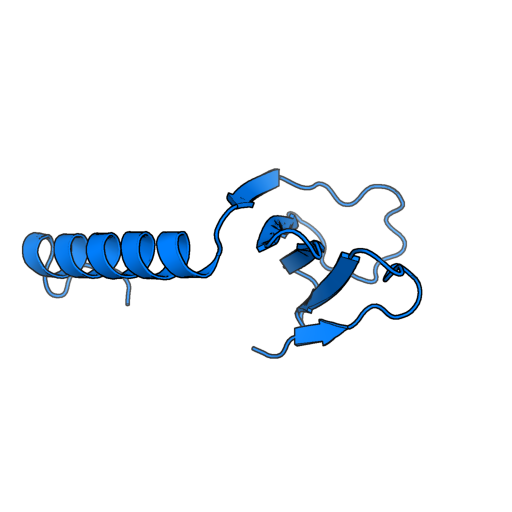81 ? -13.983 -9.306 20.796 1.00 93.12 81 GLY A CA 1
ATOM 689 C C . GLY A 1 81 ? -13.108 -10.283 20.003 1.00 93.12 81 GLY A C 1
ATOM 690 O O . GLY A 1 81 ? -12.515 -9.913 18.987 1.00 93.12 81 GLY A O 1
ATOM 691 N N . ASP A 1 82 ? -13.037 -11.529 20.476 1.00 89.88 82 ASP A N 1
ATOM 692 C CA . ASP A 1 82 ? -12.209 -12.599 19.895 1.00 89.88 82 ASP A CA 1
ATOM 693 C C . ASP A 1 82 ? -12.696 -13.079 18.512 1.00 89.88 82 ASP A C 1
ATOM 695 O O . ASP A 1 82 ? -11.946 -13.742 17.798 1.00 89.88 82 ASP A O 1
ATOM 699 N N . ASP A 1 83 ? -13.915 -12.711 18.102 1.00 90.31 83 ASP A N 1
ATOM 700 C CA . ASP A 1 83 ? -14.462 -13.047 16.780 1.00 90.31 83 ASP A CA 1
ATOM 701 C C . ASP A 1 83 ? -13.941 -12.117 15.667 1.00 90.31 83 ASP A C 1
ATOM 703 O O . ASP A 1 83 ? -14.167 -12.369 14.479 1.00 90.31 83 ASP A O 1
ATOM 707 N N . TRP A 1 84 ? -13.250 -11.023 16.014 1.00 91.06 84 TRP A N 1
ATOM 708 C CA . TRP A 1 84 ? -12.686 -10.112 15.020 1.00 91.06 84 TRP A CA 1
ATOM 709 C C . TRP A 1 84 ? -11.436 -10.716 14.354 1.00 91.06 84 TRP A C 1
ATOM 711 O O . TRP A 1 84 ? -10.463 -11.010 15.056 1.00 91.06 84 TRP A O 1
ATOM 721 N N . PRO A 1 85 ? -11.386 -10.835 13.010 1.00 81.81 85 PRO A N 1
ATOM 722 C CA . PRO A 1 85 ? -10.204 -11.344 12.320 1.00 81.81 85 PRO A CA 1
ATOM 723 C C . PRO A 1 85 ? -8.975 -10.462 12.605 1.00 81.81 85 PRO A C 1
ATOM 725 O O . PRO A 1 85 ? -8.993 -9.240 12.424 1.00 81.81 85 PRO A O 1
ATOM 728 N N . SER A 1 86 ? -7.918 -11.098 13.118 1.00 62.66 86 SER A N 1
ATOM 729 C CA . SER A 1 86 ? -6.720 -10.453 13.673 1.00 62.66 86 SER A CA 1
ATOM 730 C C . SER A 1 86 ? -5.746 -9.937 12.629 1.00 62.66 86 SER A C 1
ATOM 732 O O . SER A 1 86 ? -5.393 -10.751 11.747 1.00 62.66 86 SER A O 1
#